Protein AF-A0A0K1PCA7-F1 (afdb_monomer_lite)

Radius of gyration: 17.32 Å; chains: 1; bounding box: 38×46×41 Å

Organism: NCBI:txid1391653

Foldseek 3Di:
DLLVLLVVAPAAQFAKDWDWDWDQDPNDTDIDIDIDGPPPQGRFNDPVGPCVVVLV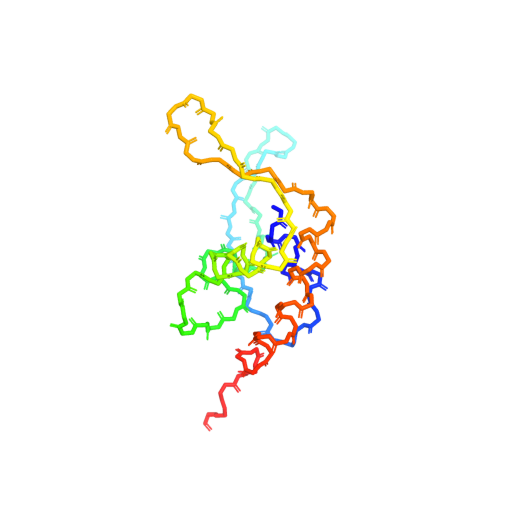VVCVVVVAWDWDDDDNDTDTGGDPVSSSVSSNVVCNPPCRVRNDPDDD

pLDDT: mean 94.97, std 7.23, range [47.28, 98.5]

Secondary structure (DSSP, 8-state):
-HHHHHHHS--TT--EEEEEEEEEETTEEEEEEEEEE-TTT-SS--TTS-HHHHHHHHHHHTT-SEEEEETTEEEEE--HHHHHHHHHHHHHHHTGGGSSPPP-

Sequence (104 aa):
MLHHTEYAADLPYKRAVVYRAPVLAGGLREWVDIEELDSSDGIVKWPGGDYFGILVRDFLEAGFGRRAKVGFADSVLMDANQLHRFGRAWMERELRPYSYPSEG

InterPro domains:
  IPR003679 Aminoglycoside N(3)-acetyltransferase-like [PF02522] (1-92)
  IPR028345 Aminoglycoside 3-N-acetyltransferase-like [SSF110710] (1-94)

Structure (mmCIF, N/CA/C/O backbone):
data_AF-A0A0K1PCA7-F1
#
_entry.id   AF-A0A0K1PCA7-F1
#
loop_
_atom_site.group_PDB
_atom_site.id
_atom_site.type_symbol
_atom_site.label_atom_id
_atom_site.label_alt_id
_atom_site.label_comp_id
_atom_site.label_asym_id
_atom_site.label_entity_id
_atom_site.label_seq_id
_atom_site.pdbx_PDB_ins_code
_atom_site.Cartn_x
_atom_site.Cartn_y
_atom_site.Cartn_z
_atom_site.occupancy
_atom_site.B_iso_or_equiv
_atom_site.auth_seq_id
_atom_site.auth_comp_id
_atom_site.auth_asym_id
_atom_site.auth_atom_id
_atom_site.pdbx_PDB_model_num
ATOM 1 N N . MET A 1 1 ? -3.843 3.808 -1.964 1.00 93.81 1 MET A N 1
ATOM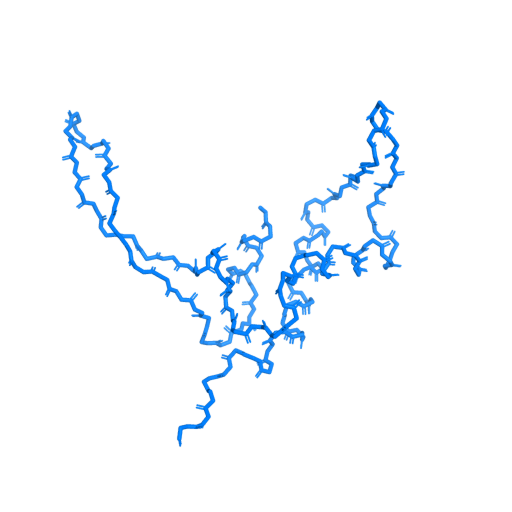 2 C CA . MET A 1 1 ? -4.194 3.014 -3.166 1.00 93.81 1 MET A CA 1
ATOM 3 C C . MET A 1 1 ? -3.678 1.584 -3.043 1.00 93.81 1 MET A C 1
ATOM 5 O O . MET A 1 1 ? -4.511 0.698 -3.012 1.00 93.81 1 MET A O 1
ATOM 9 N N . LEU A 1 2 ? -2.370 1.327 -2.898 1.00 96.81 2 LEU A N 1
ATOM 10 C CA . LEU A 1 2 ? -1.867 -0.057 -2.804 1.00 96.81 2 LEU A CA 1
ATOM 11 C C . LEU A 1 2 ? -2.417 -0.847 -1.604 1.00 96.81 2 LEU A C 1
ATOM 13 O O . LEU A 1 2 ? -2.700 -2.025 -1.773 1.00 96.81 2 LEU A O 1
ATOM 17 N N . HIS A 1 3 ? -2.729 -0.197 -0.477 1.00 97.12 3 HIS A N 1
ATOM 18 C CA . HIS A 1 3 ? -3.481 -0.856 0.600 1.00 97.12 3 HIS A CA 1
ATOM 19 C C . HIS A 1 3 ? -4.852 -1.385 0.154 1.00 97.12 3 HIS A C 1
ATOM 21 O O . HIS A 1 3 ? -5.242 -2.483 0.516 1.00 97.12 3 HIS A O 1
ATOM 27 N N . HIS A 1 4 ? -5.575 -0.679 -0.721 1.00 97.06 4 HIS A N 1
ATOM 28 C CA . HIS A 1 4 ? -6.813 -1.219 -1.297 1.00 97.06 4 HIS A CA 1
ATOM 29 C C . HIS A 1 4 ? -6.546 -2.472 -2.153 1.00 97.06 4 HIS A C 1
ATOM 31 O O . HIS A 1 4 ? -7.335 -3.414 -2.150 1.00 97.06 4 HIS A O 1
ATOM 37 N N . THR A 1 5 ? -5.413 -2.516 -2.855 1.00 97.88 5 THR A N 1
ATOM 38 C CA . THR A 1 5 ? -4.978 -3.709 -3.592 1.00 97.88 5 THR A CA 1
ATOM 39 C C . THR A 1 5 ? -4.690 -4.890 -2.665 1.00 97.88 5 THR A C 1
ATOM 41 O O . THR A 1 5 ? -5.043 -6.01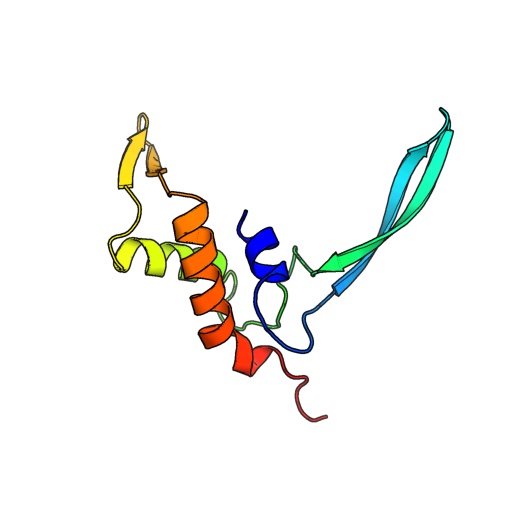2 -3.013 1.00 97.88 5 THR A O 1
ATOM 44 N N . GLU A 1 6 ? -4.135 -4.654 -1.475 1.00 97.62 6 GLU A N 1
ATOM 45 C CA . GLU A 1 6 ? -3.921 -5.700 -0.465 1.00 97.62 6 GLU A CA 1
ATOM 46 C C . GLU A 1 6 ? -5.231 -6.356 -0.032 1.00 97.62 6 GLU A C 1
ATOM 48 O O . GLU A 1 6 ? -5.293 -7.579 0.076 1.00 97.62 6 GLU A O 1
ATOM 53 N N . TYR A 1 7 ? -6.304 -5.576 0.142 1.00 97.44 7 TYR A N 1
ATOM 54 C CA . TYR A 1 7 ? -7.640 -6.123 0.401 1.00 97.44 7 TYR A CA 1
ATOM 55 C C . TYR A 1 7 ? -8.130 -7.006 -0.750 1.00 97.44 7 TYR A C 1
ATOM 57 O O . TYR A 1 7 ? -8.633 -8.101 -0.504 1.00 97.44 7 TYR A O 1
ATOM 65 N N . ALA A 1 8 ? -7.937 -6.566 -1.995 1.00 97.69 8 ALA A N 1
ATOM 66 C CA . ALA A 1 8 ? -8.413 -7.270 -3.185 1.00 97.69 8 ALA A CA 1
ATOM 67 C C . ALA A 1 8 ? -7.576 -8.500 -3.587 1.00 97.69 8 ALA A C 1
ATOM 69 O O . ALA A 1 8 ? -8.075 -9.345 -4.330 1.00 97.69 8 ALA A O 1
ATOM 70 N N . ALA A 1 9 ? -6.316 -8.595 -3.151 1.00 97.69 9 ALA A N 1
ATOM 71 C CA . ALA A 1 9 ? -5.432 -9.714 -3.474 1.00 97.69 9 ALA A CA 1
ATOM 72 C C . ALA A 1 9 ? -5.955 -11.024 -2.880 1.00 97.69 9 ALA A C 1
ATOM 74 O O . ALA A 1 9 ? -6.248 -11.096 -1.693 1.00 97.69 9 ALA A O 1
ATOM 75 N N . ASP A 1 10 ? -6.054 -12.080 -3.673 1.00 97.50 10 ASP A N 1
ATOM 76 C CA . ASP A 1 10 ? -6.451 -13.393 -3.174 1.00 97.50 10 ASP A CA 1
ATOM 77 C C . ASP A 1 10 ? -5.261 -14.093 -2.498 1.00 97.50 10 ASP A C 1
ATOM 79 O O . ASP A 1 10 ? -4.494 -14.827 -3.123 1.00 97.50 10 ASP A O 1
ATOM 83 N N . LEU A 1 11 ? -5.074 -13.802 -1.211 1.00 96.38 11 LEU A N 1
ATOM 84 C CA . LEU A 1 11 ? -4.036 -14.381 -0.362 1.00 96.38 11 LEU A CA 1
ATOM 85 C C . LEU A 1 11 ? -4.680 -14.952 0.908 1.00 96.38 11 LEU A C 1
ATOM 87 O O . LEU A 1 11 ? -5.468 -14.245 1.546 1.00 96.38 11 LEU A O 1
ATOM 91 N N . PRO A 1 12 ? -4.350 -16.193 1.301 1.00 95.00 12 PRO A N 1
ATOM 92 C CA . PRO A 1 12 ? -4.801 -16.746 2.572 1.00 95.00 12 PRO A CA 1
ATOM 93 C C . PRO A 1 12 ? -4.098 -16.061 3.759 1.00 95.00 12 PRO A C 1
ATOM 95 O O . PRO A 1 12 ? -3.060 -15.438 3.586 1.00 95.00 12 PRO A O 1
ATOM 98 N N . TYR A 1 13 ? -4.685 -16.156 4.956 1.00 95.38 13 TYR A N 1
ATOM 99 C CA . TYR A 1 13 ? -4.123 -15.714 6.251 1.00 95.38 13 TYR A CA 1
ATOM 100 C C . TYR A 1 13 ? -3.399 -14.355 6.262 1.00 95.38 13 TYR A C 1
ATOM 102 O O . TYR A 1 13 ? -2.349 -14.196 6.890 1.00 95.38 13 TYR A O 1
ATOM 110 N N . LYS A 1 14 ? -3.975 -13.350 5.594 1.00 96.38 14 LYS A N 1
ATOM 111 C CA . LYS A 1 14 ? -3.472 -11.976 5.680 1.00 96.38 14 LYS A CA 1
ATOM 112 C C . LYS A 1 14 ? -3.487 -11.495 7.128 1.00 96.38 14 LYS A C 1
ATOM 114 O O . LYS A 1 14 ? -4.451 -11.724 7.858 1.00 96.38 14 LYS A O 1
ATOM 119 N N . ARG A 1 15 ? -2.429 -10.794 7.523 1.00 95.94 15 ARG A N 1
ATOM 120 C CA . ARG A 1 15 ? -2.317 -10.160 8.836 1.00 95.94 15 ARG A CA 1
ATOM 121 C C . ARG A 1 15 ? -3.362 -9.060 8.972 1.00 95.94 15 ARG A C 1
ATOM 123 O O . ARG A 1 15 ? -3.488 -8.212 8.089 1.00 95.94 15 ARG A O 1
ATOM 130 N N . ALA A 1 16 ? -4.051 -9.069 10.102 1.00 96.38 16 ALA A N 1
ATOM 131 C CA . ALA A 1 16 ? -4.958 -8.018 10.523 1.00 96.38 16 ALA A CA 1
ATOM 132 C C . ALA A 1 16 ? -4.529 -7.480 11.890 1.00 96.38 16 ALA A C 1
ATOM 134 O O . ALA A 1 16 ? -3.892 -8.184 12.680 1.00 96.38 16 ALA A O 1
ATOM 135 N N . VAL A 1 17 ? -4.887 -6.231 12.153 1.00 96.88 17 VAL A N 1
ATOM 136 C CA . VAL A 1 17 ? -4.705 -5.545 13.427 1.00 96.88 17 VAL A CA 1
ATOM 137 C C . VAL A 1 17 ? -6.066 -5.170 13.989 1.00 96.88 17 VAL A C 1
ATOM 139 O O . VAL A 1 17 ? -6.993 -4.852 13.247 1.00 96.88 17 VAL A O 1
ATOM 142 N N . VAL A 1 18 ? -6.166 -5.191 15.316 1.00 97.50 18 VAL A N 1
ATOM 143 C CA . VAL A 1 18 ? -7.329 -4.685 16.044 1.00 97.50 18 VAL A CA 1
ATOM 144 C C . VAL A 1 18 ? -6.853 -3.596 16.987 1.00 97.50 18 VAL A C 1
ATOM 146 O O . VAL A 1 18 ? -5.926 -3.805 17.772 1.00 97.50 18 VAL A O 1
ATOM 149 N N . TYR A 1 19 ? -7.478 -2.428 16.918 1.00 96.50 19 TYR A N 1
ATOM 150 C CA . TYR A 1 19 ? -7.162 -1.305 17.791 1.00 96.50 19 TYR A CA 1
ATOM 151 C C . TYR A 1 19 ? -8.407 -0.480 18.098 1.00 96.50 19 TYR A C 1
ATOM 153 O O . TYR A 1 19 ? -9.470 -0.668 17.510 1.00 96.50 19 TYR A O 1
ATOM 161 N N . ARG A 1 20 ? -8.273 0.452 19.045 1.00 97.88 20 ARG A N 1
ATOM 162 C CA . ARG A 1 20 ? -9.353 1.355 19.444 1.00 97.88 20 ARG A CA 1
ATOM 163 C C . ARG A 1 20 ? -9.056 2.769 19.008 1.00 97.88 20 ARG A C 1
ATOM 165 O O . ARG A 1 20 ? -7.964 3.273 19.264 1.00 97.88 20 ARG A O 1
ATOM 172 N N . ALA A 1 21 ? -10.049 3.422 18.420 1.00 97.81 21 ALA A N 1
ATOM 173 C CA . ALA A 1 21 ? -9.955 4.823 18.039 1.00 97.81 21 ALA A CA 1
ATOM 174 C C . ALA A 1 21 ? -11.152 5.620 18.575 1.00 97.81 21 ALA A C 1
ATOM 176 O O . ALA A 1 21 ? -12.273 5.102 18.617 1.00 97.81 21 ALA A O 1
ATOM 177 N N . PRO A 1 22 ? -10.937 6.879 18.990 1.00 97.94 22 PRO A N 1
ATOM 178 C CA . PRO A 1 22 ? -12.030 7.763 19.338 1.00 97.94 22 PRO A CA 1
ATOM 179 C C . PRO A 1 22 ? -12.671 8.318 18.058 1.00 97.94 22 PRO A C 1
ATOM 181 O O . PRO A 1 22 ? -11.983 8.878 17.205 1.00 97.94 22 PRO A O 1
ATOM 184 N N . VAL A 1 23 ? -13.991 8.221 17.948 1.00 97.75 23 VAL A N 1
ATOM 185 C CA . VAL A 1 23 ? -14.797 8.815 16.876 1.00 97.75 23 VAL A CA 1
ATOM 186 C C . VAL A 1 23 ? -15.786 9.821 17.459 1.00 97.75 23 VAL A C 1
ATOM 188 O O . VAL A 1 23 ? -16.146 9.753 18.635 1.00 97.75 23 VAL A O 1
ATOM 191 N N . LEU A 1 24 ? -16.215 10.778 16.637 1.00 97.94 24 LEU A N 1
ATOM 192 C CA . LEU A 1 24 ? -17.301 11.688 16.984 1.00 97.94 24 LEU A CA 1
ATOM 193 C C . LEU A 1 24 ? -18.617 11.085 16.489 1.00 97.94 24 LEU A C 1
ATOM 195 O O . LEU A 1 24 ? -18.867 11.054 15.286 1.00 97.94 24 LEU A O 1
ATOM 199 N N . ALA A 1 25 ? -19.457 10.634 17.414 1.00 97.00 25 ALA A N 1
ATOM 200 C CA . ALA A 1 25 ? -20.768 10.065 17.126 1.00 97.00 25 ALA A CA 1
ATOM 201 C C . ALA A 1 25 ? -21.819 10.786 17.977 1.00 97.00 25 ALA A C 1
ATOM 203 O O . ALA A 1 25 ? -21.637 10.985 19.175 1.00 97.00 25 ALA A O 1
ATOM 204 N N . GLY A 1 26 ? -22.879 11.295 17.342 1.00 94.38 26 GLY A N 1
ATOM 205 C CA . GLY A 1 26 ? -23.940 12.024 18.052 1.00 94.38 26 GLY A CA 1
ATOM 206 C C . GLY A 1 26 ? -23.466 13.252 18.850 1.00 94.38 26 GLY A C 1
ATOM 207 O O . GLY A 1 26 ? -24.108 13.629 19.823 1.00 94.38 26 GLY A O 1
ATOM 208 N N . GLY A 1 27 ? -22.337 13.866 18.475 1.00 96.94 27 GLY A N 1
ATOM 209 C CA . GLY A 1 27 ? -21.743 14.991 19.211 1.00 96.94 27 GLY A CA 1
ATOM 210 C C . GLY A 1 27 ? -20.904 14.595 20.434 1.00 96.94 27 GLY A C 1
ATOM 211 O O . GLY A 1 27 ? -20.411 15.476 21.135 1.00 96.94 27 GLY A O 1
ATOM 212 N N . LEU A 1 28 ? -20.703 13.298 20.678 1.00 97.62 28 LEU A N 1
ATOM 213 C CA . LEU A 1 28 ? -19.906 12.764 21.780 1.00 97.62 28 LEU A CA 1
ATOM 214 C C . LEU A 1 28 ? -18.697 11.977 21.262 1.00 97.62 28 LEU A C 1
ATOM 216 O O . LEU A 1 28 ? -18.694 11.454 20.147 1.00 97.62 28 LEU A O 1
ATOM 220 N N . ARG A 1 29 ? -17.648 11.902 22.091 1.00 98.00 29 ARG A N 1
ATOM 221 C CA . ARG A 1 29 ? -16.487 11.045 21.828 1.00 98.00 29 ARG A CA 1
ATOM 222 C C . ARG A 1 29 ? -16.819 9.610 22.222 1.00 98.00 29 ARG A C 1
ATOM 224 O O . ARG A 1 29 ? -16.935 9.323 23.413 1.00 98.00 29 ARG A O 1
ATOM 231 N N . GLU A 1 30 ? -16.848 8.719 21.245 1.00 98.31 30 GLU A N 1
ATOM 232 C CA . GLU A 1 30 ? -17.044 7.282 21.436 1.00 98.31 30 GLU A CA 1
ATOM 233 C C . GLU A 1 30 ? -15.782 6.510 21.050 1.00 98.31 30 GLU A C 1
ATOM 235 O O . GLU A 1 30 ? -15.097 6.874 20.103 1.00 98.31 30 GLU A O 1
ATOM 240 N N . TRP A 1 31 ? -15.445 5.456 21.793 1.00 98.25 31 TRP A N 1
ATOM 241 C CA . TRP A 1 31 ? -14.307 4.589 21.477 1.00 98.25 31 TRP A CA 1
ATOM 242 C C . TRP A 1 31 ? -14.797 3.321 20.794 1.00 98.25 31 TRP A C 1
ATOM 244 O O . TRP A 1 31 ? -15.433 2.495 21.451 1.00 98.25 31 TRP A O 1
ATOM 254 N N . VAL A 1 32 ? -14.446 3.151 19.524 1.00 97.81 32 VAL A N 1
ATOM 255 C CA . VAL A 1 32 ? -14.829 1.983 18.721 1.00 97.81 32 VAL A CA 1
ATOM 256 C C . VAL A 1 32 ? -13.637 1.060 18.513 1.00 97.81 32 VAL A C 1
ATOM 258 O O . VAL A 1 32 ? -12.498 1.529 18.434 1.00 97.81 32 VAL A O 1
ATOM 261 N N . ASP A 1 33 ? -13.909 -0.239 18.439 1.00 98.06 33 ASP A N 1
ATOM 262 C CA . ASP A 1 33 ? -12.941 -1.227 17.971 1.00 98.06 33 ASP A CA 1
ATOM 263 C C . ASP A 1 33 ? -12.917 -1.199 16.436 1.00 98.06 33 ASP A C 1
ATOM 265 O O . ASP A 1 33 ? -13.966 -1.153 15.788 1.00 98.06 33 ASP A O 1
ATOM 269 N N . ILE A 1 34 ? -11.719 -1.195 15.861 1.00 97.31 34 ILE A N 1
ATOM 270 C CA . ILE A 1 34 ? -11.477 -1.239 14.420 1.00 97.31 34 ILE A CA 1
ATOM 271 C C . ILE A 1 34 ? -10.619 -2.465 14.142 1.00 97.31 34 ILE A C 1
ATOM 273 O O . ILE A 1 34 ? -9.570 -2.633 14.762 1.00 97.31 34 ILE A O 1
ATOM 277 N N . GLU A 1 35 ? -11.073 -3.296 13.207 1.00 97.62 35 GLU A N 1
ATOM 278 C CA . GLU A 1 35 ? -10.310 -4.403 12.638 1.00 97.62 35 GLU A CA 1
ATOM 279 C C . GLU A 1 35 ? -10.002 -4.090 11.172 1.00 97.62 35 GLU A C 1
ATOM 281 O O . GLU A 1 35 ? -10.908 -3.803 10.386 1.00 97.62 35 GLU A O 1
ATOM 286 N N . GLU A 1 36 ? -8.725 -4.134 10.805 1.00 96.88 36 GLU A N 1
ATOM 287 C CA . GLU A 1 36 ? -8.266 -3.898 9.437 1.00 96.88 36 GLU A CA 1
ATOM 288 C C . GLU A 1 36 ? -7.036 -4.744 9.106 1.00 96.88 36 GLU A C 1
ATOM 290 O O . GLU A 1 36 ? -6.376 -5.280 9.994 1.00 96.88 36 GLU A O 1
ATOM 295 N N . LEU A 1 37 ? -6.714 -4.875 7.818 1.00 96.88 37 LEU A N 1
ATOM 296 C CA . LEU A 1 37 ? -5.437 -5.453 7.406 1.00 96.88 37 LEU A CA 1
ATOM 297 C C . LEU A 1 37 ? -4.270 -4.624 7.950 1.00 96.88 37 LEU A C 1
ATOM 299 O O . LEU A 1 37 ? -4.349 -3.400 7.999 1.00 96.88 37 LEU A O 1
ATOM 303 N N . ASP A 1 38 ? -3.180 -5.298 8.317 1.00 94.56 38 ASP A N 1
ATOM 304 C CA . ASP A 1 38 ? -1.981 -4.644 8.842 1.00 94.56 38 ASP A CA 1
ATOM 305 C C . ASP A 1 38 ? -1.288 -3.815 7.749 1.00 94.56 38 ASP A C 1
ATOM 307 O O . ASP A 1 38 ? -0.422 -4.293 7.014 1.00 94.56 38 ASP A O 1
ATOM 311 N N . SER A 1 39 ? -1.698 -2.554 7.626 1.00 90.62 39 SER A N 1
ATOM 312 C CA . SER A 1 39 ? -1.142 -1.595 6.674 1.00 90.62 39 SER A CA 1
ATOM 313 C C . SER A 1 39 ? 0.152 -0.939 7.158 1.00 90.62 39 SER A C 1
ATOM 315 O O . SER A 1 39 ? 0.701 -0.105 6.441 1.00 90.62 39 SER A O 1
ATOM 317 N N . SER A 1 40 ? 0.620 -1.264 8.368 1.00 88.94 40 SER A N 1
ATOM 318 C CA . SER A 1 40 ? 1.849 -0.694 8.936 1.00 88.94 40 SER A CA 1
ATOM 319 C C . SER A 1 40 ? 3.042 -1.600 8.659 1.00 88.94 40 SER A C 1
ATOM 321 O O . SER A 1 40 ? 4.020 -1.166 8.056 1.00 88.94 40 SER A O 1
ATOM 323 N N . ASP A 1 41 ? 2.924 -2.875 9.032 1.00 89.00 41 ASP A N 1
ATOM 324 C CA . ASP A 1 41 ? 3.990 -3.873 8.890 1.00 89.00 41 ASP A CA 1
ATOM 325 C C . ASP A 1 41 ? 3.756 -4.830 7.708 1.00 89.00 41 ASP A C 1
ATOM 327 O O . ASP A 1 41 ? 4.496 -5.805 7.532 1.00 89.00 41 ASP A O 1
ATOM 331 N N . GLY A 1 42 ? 2.710 -4.579 6.921 1.00 92.50 42 GLY A N 1
ATOM 332 C CA . GLY A 1 42 ? 2.337 -5.349 5.744 1.00 92.50 42 GLY A CA 1
ATOM 333 C C . GLY A 1 42 ? 1.480 -6.578 6.046 1.00 92.50 42 GLY A C 1
ATOM 334 O O . GLY A 1 42 ? 1.539 -7.198 7.114 1.00 92.50 42 GLY A O 1
ATOM 335 N N . ILE A 1 43 ? 0.714 -6.990 5.033 1.00 95.44 43 ILE A N 1
ATOM 336 C CA . ILE A 1 43 ? -0.302 -8.045 5.154 1.00 95.44 43 ILE A CA 1
ATOM 337 C C . ILE A 1 43 ? 0.267 -9.466 5.252 1.00 95.44 43 ILE A C 1
ATOM 339 O O . ILE A 1 43 ? -0.475 -10.411 5.511 1.00 95.44 43 ILE A O 1
ATOM 343 N N . VAL A 1 44 ? 1.579 -9.632 5.074 1.00 94.94 44 VAL A N 1
ATOM 344 C CA . VAL A 1 44 ? 2.334 -10.878 5.278 1.00 94.94 44 VAL A CA 1
ATOM 345 C C . VAL A 1 44 ? 3.689 -10.555 5.911 1.00 94.94 44 VAL A C 1
ATOM 347 O O . VAL A 1 44 ? 4.160 -9.421 5.835 1.00 94.94 44 VAL A O 1
ATOM 350 N N . LYS A 1 45 ? 4.361 -11.544 6.513 1.00 91.88 45 LYS A N 1
ATOM 351 C CA . LYS A 1 45 ? 5.751 -11.377 6.971 1.00 91.88 45 LYS A CA 1
ATOM 352 C C . LYS A 1 45 ? 6.710 -11.529 5.790 1.00 91.88 45 LYS A C 1
ATOM 354 O O . LYS A 1 45 ? 7.220 -12.615 5.527 1.00 91.88 45 LYS A O 1
ATOM 359 N N . TRP A 1 46 ? 6.931 -10.437 5.066 1.00 90.69 46 TRP A N 1
ATOM 360 C CA . TRP A 1 46 ? 7.820 -10.410 3.908 1.00 90.69 46 TRP A CA 1
ATOM 361 C C . TRP A 1 46 ? 9.269 -10.074 4.312 1.00 90.69 46 TRP A C 1
ATOM 363 O O . TRP A 1 46 ? 9.500 -9.040 4.940 1.00 90.69 46 TRP A O 1
ATOM 373 N N . PRO A 1 47 ? 10.275 -10.890 3.943 1.00 89.38 47 PRO A N 1
ATOM 374 C CA . PRO A 1 47 ? 11.668 -10.647 4.331 1.00 89.38 47 PRO A CA 1
ATOM 375 C C . PRO A 1 47 ? 12.336 -9.512 3.543 1.00 89.38 47 PRO A C 1
ATOM 377 O O . PRO A 1 47 ? 13.340 -8.966 3.990 1.00 89.38 47 PRO A O 1
ATOM 380 N N . GLY A 1 48 ? 11.807 -9.145 2.373 1.00 85.44 48 GLY A N 1
ATOM 381 C CA . GLY A 1 48 ? 12.386 -8.114 1.506 1.00 85.44 48 GLY A CA 1
ATOM 382 C C . GLY A 1 48 ? 12.042 -6.672 1.897 1.00 85.44 48 GLY A C 1
ATOM 383 O O . GLY A 1 48 ? 12.224 -5.782 1.071 1.00 85.44 48 GLY A O 1
ATOM 384 N N . GLY A 1 49 ? 11.533 -6.433 3.111 1.00 86.69 49 GLY A N 1
ATOM 385 C CA . GLY A 1 49 ? 11.170 -5.100 3.599 1.00 86.69 49 GLY A CA 1
ATOM 386 C C . GLY A 1 49 ? 9.897 -4.548 2.950 1.00 86.69 49 GLY A C 1
ATOM 387 O O . GLY A 1 49 ? 8.906 -5.263 2.820 1.00 86.69 49 GLY A O 1
ATOM 388 N N . ASP A 1 50 ? 9.921 -3.277 2.546 1.00 88.56 50 ASP A N 1
ATOM 389 C CA . ASP A 1 50 ? 8.791 -2.633 1.867 1.00 88.56 50 ASP A CA 1
ATOM 390 C C . ASP A 1 50 ? 8.598 -3.197 0.446 1.00 88.56 50 ASP A C 1
ATOM 392 O O . ASP A 1 50 ? 9.273 -2.807 -0.515 1.00 88.56 50 ASP A O 1
ATOM 396 N N . TYR A 1 51 ? 7.642 -4.116 0.301 1.00 95.12 51 TYR A N 1
ATOM 397 C CA . TYR A 1 51 ? 7.295 -4.688 -0.997 1.00 95.12 51 TYR A CA 1
ATOM 398 C C . TYR A 1 51 ? 6.576 -3.700 -1.922 1.00 95.12 51 TYR A C 1
ATOM 400 O O . TYR A 1 51 ? 6.543 -3.955 -3.125 1.00 95.12 51 TYR A O 1
ATOM 408 N N . PHE A 1 52 ? 6.042 -2.565 -1.447 1.00 96.06 52 PHE A N 1
ATOM 409 C CA . PHE A 1 52 ? 5.469 -1.564 -2.354 1.00 96.06 52 PHE A CA 1
ATOM 410 C C . PHE A 1 52 ? 6.539 -0.922 -3.227 1.00 96.06 52 PHE A C 1
ATOM 412 O O . PHE A 1 52 ? 6.307 -0.743 -4.423 1.00 96.06 52 PHE A O 1
ATOM 419 N N . GLY A 1 53 ? 7.719 -0.627 -2.675 1.00 95.38 53 GLY A N 1
ATOM 420 C CA . GLY A 1 53 ? 8.843 -0.115 -3.459 1.00 95.38 53 GLY A CA 1
ATOM 421 C C . GLY A 1 53 ? 9.254 -1.077 -4.580 1.00 95.38 53 GLY A C 1
ATOM 422 O O . GLY A 1 53 ? 9.447 -0.658 -5.723 1.00 95.38 53 GLY A O 1
ATOM 423 N N . ILE A 1 54 ? 9.314 -2.375 -4.271 1.00 96.31 54 ILE A N 1
ATOM 424 C CA . ILE A 1 54 ? 9.622 -3.450 -5.228 1.00 96.31 54 ILE A CA 1
ATOM 425 C C . ILE A 1 54 ? 8.525 -3.547 -6.298 1.00 96.31 54 ILE A C 1
ATOM 427 O O . ILE A 1 54 ? 8.821 -3.482 -7.487 1.00 96.31 54 ILE A O 1
ATOM 431 N N . LEU A 1 55 ? 7.257 -3.606 -5.887 1.00 97.56 55 LEU A N 1
ATOM 432 C CA . LEU A 1 55 ? 6.103 -3.668 -6.785 1.00 97.56 55 LEU A CA 1
ATOM 433 C C . LEU A 1 55 ? 6.056 -2.468 -7.739 1.00 97.56 55 LEU A C 1
ATOM 435 O O . LEU A 1 55 ? 5.846 -2.644 -8.937 1.00 97.56 55 LEU A O 1
ATOM 439 N N . VAL A 1 56 ? 6.255 -1.246 -7.232 1.00 97.44 56 VAL A N 1
ATOM 440 C CA . VAL A 1 56 ? 6.249 -0.023 -8.053 1.00 97.44 56 VAL A CA 1
ATOM 441 C C . VAL A 1 56 ? 7.432 -0.007 -9.015 1.00 97.44 56 VAL A C 1
ATOM 443 O O . VAL A 1 56 ? 7.266 0.390 -10.169 1.00 97.44 56 VAL A O 1
ATOM 446 N N . ARG A 1 57 ? 8.615 -0.458 -8.587 1.00 96.12 57 ARG A N 1
ATOM 447 C CA . ARG A 1 57 ? 9.763 -0.608 -9.486 1.00 96.12 57 ARG A CA 1
ATOM 448 C C . ARG A 1 57 ? 9.429 -1.570 -10.626 1.00 96.12 57 ARG A C 1
ATOM 450 O O . ARG A 1 57 ? 9.557 -1.171 -11.780 1.00 96.12 57 ARG A O 1
ATOM 457 N N . ASP A 1 58 ? 8.934 -2.763 -10.310 1.00 97.38 58 ASP A N 1
ATOM 458 C CA . ASP A 1 58 ? 8.585 -3.787 -11.299 1.00 97.38 58 ASP A CA 1
ATOM 459 C C . ASP A 1 58 ? 7.469 -3.301 -12.246 1.00 97.38 58 ASP A C 1
ATOM 461 O O . ASP A 1 58 ? 7.514 -3.548 -13.450 1.00 97.38 58 ASP A O 1
ATOM 465 N N . PHE A 1 59 ? 6.491 -2.543 -11.734 1.00 98.38 59 PHE A N 1
ATOM 466 C CA . PHE A 1 59 ? 5.447 -1.900 -12.541 1.00 98.38 59 PHE A CA 1
ATOM 467 C C . PHE A 1 59 ? 6.037 -0.931 -13.573 1.00 98.38 59 PHE A C 1
ATOM 469 O O . PHE A 1 59 ? 5.652 -0.945 -14.743 1.00 98.38 59 PHE A O 1
ATOM 476 N N . LEU A 1 60 ? 6.987 -0.092 -13.156 1.00 97.75 60 LEU A N 1
ATOM 477 C CA . LEU A 1 60 ? 7.632 0.865 -14.051 1.00 97.75 60 LEU A CA 1
ATOM 478 C C . LEU A 1 60 ? 8.611 0.183 -15.024 1.00 97.75 60 LEU A C 1
ATOM 480 O O . LEU A 1 60 ? 8.757 0.645 -16.153 1.00 97.75 60 LEU A O 1
ATOM 484 N N . GLU A 1 61 ? 9.296 -0.885 -14.607 1.00 97.50 61 GLU A N 1
ATOM 485 C CA . GLU A 1 61 ? 10.186 -1.693 -15.460 1.00 97.50 61 GLU A CA 1
ATOM 486 C C . GLU A 1 61 ? 9.412 -2.491 -16.515 1.00 97.50 61 GLU A C 1
ATOM 488 O O . GLU A 1 61 ? 9.879 -2.631 -17.643 1.00 97.50 61 GLU A O 1
ATOM 493 N N . ALA A 1 62 ? 8.181 -2.907 -16.203 1.00 97.31 62 ALA A N 1
ATOM 494 C CA . ALA A 1 62 ? 7.240 -3.479 -17.166 1.00 97.31 62 ALA A CA 1
ATOM 495 C C . ALA A 1 62 ? 6.712 -2.455 -18.198 1.00 97.31 62 ALA A C 1
ATOM 497 O O . ALA A 1 62 ? 5.880 -2.795 -19.040 1.00 97.31 62 ALA A O 1
ATOM 498 N N . GLY A 1 63 ? 7.185 -1.204 -18.152 1.00 97.19 63 GLY A N 1
ATOM 499 C CA . GLY A 1 63 ? 6.859 -0.155 -19.117 1.00 97.19 63 GLY A CA 1
ATOM 500 C C . GLY A 1 63 ? 5.573 0.612 -18.811 1.00 97.19 63 GLY A C 1
ATOM 501 O O . GLY A 1 63 ? 5.119 1.391 -19.650 1.00 97.19 63 GLY A O 1
ATOM 502 N N . PHE A 1 64 ? 4.976 0.421 -17.631 1.00 97.25 64 PHE A N 1
ATOM 503 C CA . PHE A 1 64 ? 3.818 1.203 -17.212 1.00 97.25 64 PHE A CA 1
ATOM 504 C C . PHE A 1 64 ? 4.217 2.538 -16.568 1.00 97.25 64 PHE A C 1
ATOM 506 O O . PHE A 1 64 ? 5.346 2.748 -16.125 1.00 97.25 64 PHE A O 1
ATOM 513 N N . GLY A 1 65 ? 3.247 3.452 -16.483 1.00 96.12 65 GLY A N 1
ATOM 514 C CA . GLY A 1 65 ? 3.442 4.781 -15.907 1.00 96.12 65 GLY A CA 1
ATOM 515 C C . GLY A 1 65 ? 4.294 5.712 -16.775 1.00 96.12 65 GLY A C 1
ATOM 516 O O . G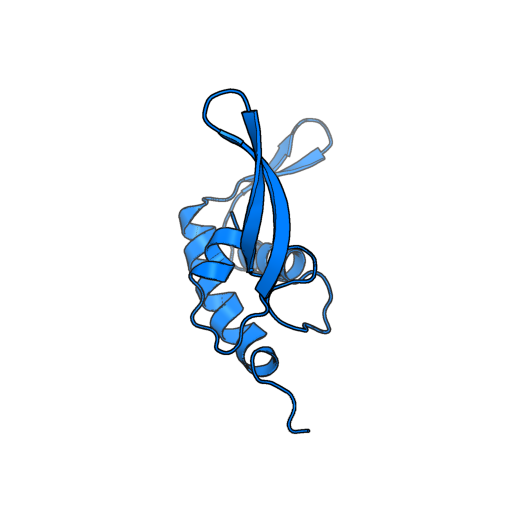LY A 1 65 ? 4.687 5.400 -17.897 1.00 96.12 65 GLY A O 1
ATOM 517 N N . ARG A 1 66 ? 4.540 6.917 -16.264 1.00 97.31 66 ARG A N 1
ATOM 518 C CA . ARG A 1 66 ? 5.381 7.936 -16.904 1.00 97.31 66 ARG A CA 1
ATOM 519 C C . ARG A 1 66 ? 6.352 8.501 -15.885 1.00 97.31 66 ARG A C 1
ATOM 521 O O . ARG A 1 66 ? 5.946 8.802 -14.766 1.00 97.31 66 ARG A O 1
ATOM 528 N N . ARG A 1 67 ? 7.610 8.677 -16.284 1.00 96.88 67 ARG A N 1
ATOM 529 C CA . ARG A 1 67 ? 8.662 9.288 -15.463 1.00 96.88 67 ARG A CA 1
ATOM 530 C C . ARG A 1 67 ? 8.987 10.672 -16.015 1.00 96.88 67 ARG A C 1
ATOM 532 O O . ARG A 1 67 ? 9.154 10.818 -17.224 1.00 96.88 67 ARG A O 1
ATOM 539 N N . ALA A 1 68 ? 9.057 11.675 -15.149 1.00 97.44 68 ALA A N 1
ATOM 540 C CA . ALA A 1 68 ? 9.413 13.044 -15.514 1.00 97.44 68 ALA A CA 1
ATOM 541 C C . ALA A 1 68 ? 9.939 13.809 -14.292 1.00 97.44 68 ALA A C 1
ATOM 543 O O . ALA A 1 68 ? 9.835 13.337 -13.162 1.00 97.44 68 ALA A O 1
ATOM 544 N N . LYS A 1 69 ? 10.471 15.014 -14.510 1.00 98.19 69 LYS A N 1
ATOM 545 C CA . LYS A 1 69 ? 10.772 15.953 -13.426 1.00 98.19 69 LYS A CA 1
ATOM 546 C C . LYS A 1 69 ? 9.552 16.821 -13.122 1.00 98.19 69 LYS A C 1
ATOM 548 O O . LYS A 1 69 ? 8.915 17.332 -14.040 1.00 98.19 69 LYS A O 1
ATOM 553 N N . VAL A 1 70 ? 9.273 17.036 -11.841 1.00 98.12 70 VAL A N 1
ATOM 554 C CA . VAL A 1 70 ? 8.392 18.112 -11.364 1.00 98.12 70 VAL A CA 1
ATOM 555 C C . VAL A 1 70 ? 9.263 19.056 -10.539 1.00 98.12 70 VAL A C 1
ATOM 557 O O . VAL A 1 70 ? 9.717 18.713 -9.448 1.00 98.12 70 VAL A O 1
ATOM 560 N N . GLY A 1 71 ? 9.594 20.219 -11.108 1.00 96.81 71 GLY A N 1
ATOM 561 C CA . GLY A 1 71 ? 10.694 21.042 -10.598 1.00 96.81 71 GLY A CA 1
ATOM 562 C C . GLY A 1 71 ? 12.020 20.276 -10.677 1.00 96.81 71 GLY A C 1
ATOM 563 O O . GLY A 1 71 ? 12.399 19.808 -11.749 1.00 96.81 71 GLY A O 1
ATOM 564 N N . PHE A 1 72 ? 12.706 20.111 -9.543 1.00 97.44 72 PHE A N 1
ATOM 565 C CA . PHE A 1 72 ? 13.954 19.336 -9.457 1.00 97.44 72 PHE A CA 1
ATOM 566 C C . PHE A 1 72 ? 13.754 17.862 -9.047 1.00 97.44 72 PHE A C 1
ATOM 568 O O . PHE A 1 72 ? 14.696 17.069 -9.129 1.00 97.44 72 PHE A O 1
ATOM 575 N N . ALA A 1 73 ? 12.541 17.470 -8.643 1.00 98.19 73 ALA A N 1
ATOM 576 C CA . ALA A 1 73 ? 12.254 16.131 -8.133 1.00 98.19 73 ALA A CA 1
ATOM 577 C C . ALA A 1 73 ? 11.963 15.130 -9.261 1.00 98.19 73 ALA A C 1
ATOM 579 O O . ALA A 1 73 ? 11.164 15.415 -10.157 1.00 98.19 73 ALA A O 1
ATOM 580 N N . ASP A 1 74 ? 12.564 13.938 -9.193 1.00 97.69 74 ASP A N 1
ATOM 581 C CA . ASP A 1 74 ? 12.143 12.796 -10.013 1.00 97.69 74 ASP A CA 1
ATOM 582 C C . ASP A 1 74 ? 10.750 12.351 -9.585 1.00 97.69 74 ASP A C 1
ATOM 584 O O . ASP A 1 74 ? 10.493 12.095 -8.412 1.00 97.69 74 ASP A O 1
ATOM 588 N N . SER A 1 75 ? 9.831 12.314 -10.542 1.00 97.81 75 SER A N 1
ATOM 589 C CA . SER A 1 75 ? 8.415 12.074 -10.303 1.00 97.81 75 SER A CA 1
ATOM 590 C C . SER A 1 75 ? 7.886 10.999 -11.238 1.00 97.81 75 SER A C 1
ATOM 592 O O . SER A 1 75 ? 8.324 10.856 -12.384 1.00 97.81 75 SER A O 1
ATOM 594 N N . VAL A 1 76 ? 6.902 10.254 -10.741 1.00 97.75 76 VAL A N 1
ATOM 595 C CA . VAL A 1 76 ? 6.205 9.221 -11.502 1.00 97.75 76 VAL A CA 1
ATOM 596 C C . VAL A 1 76 ? 4.708 9.490 -11.492 1.00 97.75 76 VAL A C 1
ATOM 598 O O . VAL A 1 76 ? 4.125 9.781 -10.450 1.00 97.75 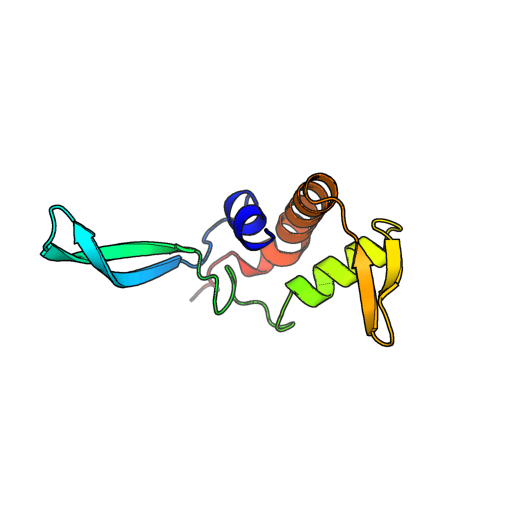76 VAL A O 1
ATOM 601 N N . LEU A 1 77 ? 4.083 9.391 -12.662 1.00 98.06 77 LEU A N 1
ATOM 602 C CA . LEU A 1 77 ? 2.633 9.395 -12.808 1.00 98.06 77 LEU A CA 1
ATOM 603 C C . LEU A 1 77 ? 2.187 7.987 -13.193 1.00 98.06 77 LEU A C 1
ATOM 605 O O . LEU A 1 77 ? 2.639 7.441 -14.200 1.00 98.06 77 LEU A O 1
ATOM 609 N N . MET A 1 78 ? 1.301 7.408 -12.389 1.00 98.12 78 MET A N 1
ATOM 610 C CA . MET A 1 78 ? 0.815 6.041 -12.556 1.00 98.12 78 MET A CA 1
ATOM 611 C C . MET A 1 78 ? -0.708 6.048 -12.661 1.00 98.12 78 MET A C 1
ATOM 613 O O . MET A 1 78 ? -1.380 6.712 -11.873 1.00 98.12 78 MET A O 1
ATOM 617 N N . ASP A 1 79 ? -1.251 5.298 -13.619 1.00 98.25 79 ASP A N 1
ATOM 618 C CA . ASP A 1 79 ? -2.690 5.053 -13.683 1.00 98.25 79 ASP A CA 1
ATOM 619 C C . ASP A 1 79 ? -3.102 4.133 -12.526 1.00 98.25 79 ASP A C 1
ATOM 621 O O . ASP A 1 79 ? -2.548 3.045 -12.351 1.00 98.25 79 ASP A O 1
ATOM 625 N N . ALA A 1 80 ? -4.069 4.575 -11.721 1.00 98.00 80 ALA A N 1
ATOM 626 C CA . ALA A 1 80 ? -4.458 3.868 -10.505 1.00 98.00 80 ALA A CA 1
ATOM 627 C C . ALA A 1 80 ? -5.055 2.482 -10.793 1.00 98.00 80 ALA A C 1
ATOM 629 O O . ALA A 1 80 ? -4.810 1.545 -10.038 1.00 98.00 80 ALA A O 1
ATOM 630 N N . ASN A 1 81 ? -5.805 2.329 -11.888 1.00 98.12 81 ASN A N 1
ATOM 631 C CA . ASN A 1 81 ? -6.447 1.064 -12.234 1.00 98.12 81 ASN A CA 1
ATOM 632 C C . ASN A 1 81 ? -5.426 0.063 -12.804 1.00 98.12 81 ASN A C 1
ATOM 634 O O . ASN A 1 81 ? -5.425 -1.108 -12.427 1.00 98.12 81 ASN A O 1
ATOM 638 N N . GLN A 1 82 ? -4.503 0.519 -13.656 1.00 98.06 82 GLN A N 1
ATOM 639 C CA . GLN A 1 82 ? -3.373 -0.295 -14.109 1.00 98.06 82 GLN A CA 1
ATOM 640 C C . GLN A 1 82 ? -2.510 -0.748 -12.931 1.00 98.06 82 GLN A C 1
ATOM 642 O O . GLN A 1 82 ? -2.206 -1.937 -12.837 1.00 98.06 82 GLN A O 1
ATOM 647 N N . LEU A 1 83 ? -2.172 0.163 -12.014 1.00 98.44 83 LEU A N 1
ATOM 648 C CA . LEU A 1 83 ? -1.372 -0.164 -10.836 1.00 98.44 83 LEU A CA 1
ATOM 649 C C . LEU A 1 83 ? -2.112 -1.124 -9.895 1.00 98.44 83 LEU A C 1
ATOM 651 O O . LEU A 1 83 ? -1.496 -2.044 -9.368 1.00 98.44 83 LEU A O 1
ATOM 655 N N . HIS A 1 84 ? -3.426 -0.967 -9.720 1.00 98.50 84 HIS A N 1
ATOM 656 C CA . HIS A 1 84 ? -4.235 -1.895 -8.931 1.00 98.50 84 HIS A CA 1
ATOM 657 C C . HIS A 1 84 ? -4.237 -3.309 -9.529 1.00 98.50 84 HIS A C 1
ATOM 659 O O . HIS A 1 84 ? -3.930 -4.271 -8.827 1.00 98.50 84 HIS A O 1
ATOM 665 N N . ARG A 1 85 ? -4.515 -3.448 -10.834 1.00 98.31 85 ARG A N 1
ATOM 666 C CA . ARG A 1 85 ? -4.519 -4.758 -11.510 1.00 98.31 85 ARG A CA 1
ATOM 667 C C . ARG A 1 85 ? -3.145 -5.422 -11.492 1.00 98.31 85 ARG A C 1
ATOM 669 O O . ARG A 1 85 ? -3.051 -6.606 -11.182 1.00 98.31 85 ARG A O 1
ATOM 676 N N . PHE A 1 86 ? -2.094 -4.663 -11.808 1.00 98.50 86 PHE A N 1
ATOM 677 C CA . PHE A 1 86 ? -0.723 -5.167 -11.766 1.00 98.50 86 PHE A CA 1
ATOM 678 C C . PHE A 1 86 ? -0.343 -5.580 -10.346 1.00 98.50 86 PHE A C 1
ATOM 680 O O . PHE A 1 86 ? 0.124 -6.694 -10.135 1.00 98.50 86 PHE A O 1
ATOM 687 N N . GLY A 1 87 ? -0.592 -4.704 -9.372 1.00 98.38 87 GLY A N 1
ATOM 688 C CA . GLY A 1 87 ? -0.242 -4.941 -7.981 1.00 98.38 87 GLY A CA 1
ATOM 689 C C . GLY A 1 87 ? -0.949 -6.157 -7.400 1.00 98.38 87 GLY A C 1
ATOM 690 O O . GLY A 1 87 ? -0.319 -6.931 -6.693 1.00 98.38 87 GLY A O 1
ATOM 691 N N . ARG A 1 88 ? -2.216 -6.388 -7.760 1.00 98.38 88 ARG A N 1
ATOM 692 C CA . ARG A 1 88 ? -2.957 -7.577 -7.332 1.00 98.38 88 ARG A CA 1
ATOM 693 C C . ARG A 1 88 ? -2.281 -8.858 -7.821 1.00 98.38 88 ARG A C 1
ATOM 695 O O . ARG A 1 88 ? -1.949 -9.719 -7.013 1.00 98.38 88 ARG A O 1
ATOM 702 N N . ALA A 1 89 ? -2.027 -8.951 -9.127 1.00 98.38 89 ALA A N 1
ATOM 703 C CA . ALA A 1 89 ? -1.374 -10.115 -9.724 1.00 98.38 89 ALA A CA 1
ATOM 704 C C . ALA A 1 89 ? 0.060 -10.309 -9.204 1.00 98.38 89 ALA A C 1
ATOM 706 O O . ALA A 1 89 ? 0.520 -11.437 -9.040 1.00 98.38 89 ALA A O 1
ATOM 707 N N . TRP A 1 90 ? 0.771 -9.211 -8.941 1.00 98.38 90 TRP A N 1
ATOM 708 C CA . TRP A 1 90 ? 2.097 -9.234 -8.335 1.00 98.38 90 TRP A CA 1
ATOM 709 C C . TRP A 1 90 ? 2.034 -9.796 -6.908 1.00 98.38 90 TRP A C 1
ATOM 711 O O . TRP A 1 90 ? 2.723 -10.764 -6.611 1.00 98.38 90 TRP A O 1
ATOM 721 N N . MET A 1 91 ? 1.149 -9.275 -6.052 1.00 97.81 91 MET A N 1
ATOM 722 C CA . MET A 1 91 ? 1.006 -9.723 -4.661 1.00 97.81 91 MET A CA 1
ATOM 723 C C . MET A 1 91 ? 0.584 -11.193 -4.571 1.00 97.81 91 MET A C 1
ATOM 725 O O . MET A 1 91 ? 1.174 -11.954 -3.812 1.00 97.81 91 MET A O 1
ATOM 729 N N . GLU A 1 92 ? -0.395 -11.619 -5.371 1.00 97.75 92 GLU A N 1
ATOM 730 C CA . GLU A 1 92 ? -0.871 -13.011 -5.404 1.00 97.75 92 GLU A CA 1
ATOM 731 C C . GLU A 1 92 ? 0.207 -14.013 -5.840 1.00 97.75 92 GLU A C 1
ATOM 733 O O . GLU A 1 92 ? 0.124 -15.192 -5.485 1.00 97.75 92 GLU A O 1
ATOM 738 N N . ARG A 1 93 ? 1.202 -13.558 -6.610 1.00 97.12 93 ARG A N 1
ATOM 739 C CA . ARG A 1 93 ? 2.334 -14.367 -7.067 1.00 97.12 93 ARG A CA 1
ATOM 740 C C . ARG A 1 93 ? 3.480 -14.358 -6.059 1.00 97.12 93 ARG A C 1
ATOM 742 O O . ARG A 1 93 ? 3.929 -15.424 -5.656 1.00 97.12 93 ARG A O 1
ATOM 749 N N . GLU A 1 94 ? 3.935 -13.174 -5.655 1.00 96.75 94 GLU A N 1
ATOM 750 C CA . GLU A 1 94 ? 5.136 -13.018 -4.829 1.00 96.75 94 GLU A CA 1
ATOM 751 C C . GLU A 1 94 ? 4.859 -13.288 -3.346 1.00 96.75 94 GLU A C 1
ATOM 753 O O . GLU A 1 94 ? 5.654 -13.942 -2.683 1.00 96.75 94 GLU A O 1
ATOM 758 N N . LEU A 1 95 ? 3.719 -12.835 -2.808 1.00 96.19 95 LEU A N 1
ATOM 759 C CA . LEU A 1 95 ? 3.444 -12.891 -1.365 1.00 96.19 95 LEU A CA 1
ATOM 760 C C . LEU A 1 95 ? 2.793 -14.203 -0.914 1.00 96.19 95 LEU A C 1
ATOM 762 O O . LEU A 1 95 ? 2.817 -14.516 0.274 1.00 96.19 95 LEU A O 1
A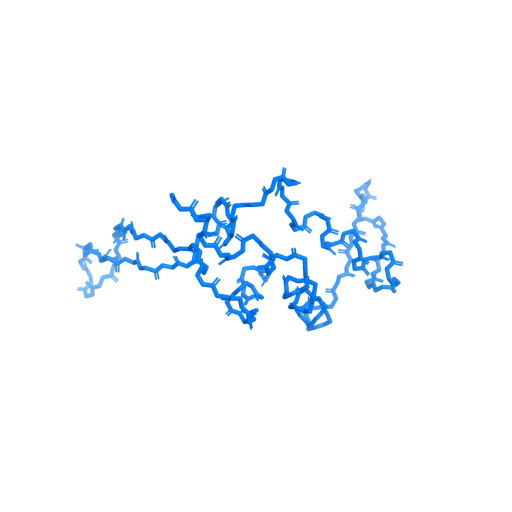TOM 766 N N . ARG A 1 96 ? 2.230 -14.991 -1.836 1.00 95.50 96 ARG A N 1
ATOM 767 C CA . ARG A 1 96 ? 1.519 -16.244 -1.519 1.00 95.50 96 ARG A CA 1
ATOM 768 C C . ARG A 1 96 ? 2.345 -17.266 -0.727 1.00 95.50 96 ARG A C 1
ATOM 770 O O . ARG A 1 96 ? 1.780 -17.883 0.170 1.00 95.50 96 ARG A O 1
ATOM 777 N N . PRO A 1 97 ? 3.655 -17.456 -0.965 1.00 94.06 97 PRO A N 1
ATOM 778 C CA . PRO A 1 97 ? 4.466 -18.335 -0.119 1.00 94.06 97 PRO A CA 1
ATOM 779 C C . PRO A 1 97 ? 4.584 -17.859 1.340 1.00 94.06 97 PRO A C 1
ATOM 781 O O . PRO A 1 97 ? 4.797 -18.671 2.232 1.00 94.06 97 PRO A O 1
ATOM 784 N N . TYR A 1 98 ? 4.423 -16.557 1.589 1.00 94.25 98 TYR A N 1
ATOM 785 C CA . TYR A 1 98 ? 4.583 -15.914 2.902 1.00 94.25 98 TYR A CA 1
ATOM 786 C C . TYR A 1 98 ? 3.254 -15.680 3.619 1.00 94.25 98 TYR A C 1
ATOM 788 O O . TYR A 1 98 ? 3.227 -15.196 4.750 1.00 94.25 98 TYR A O 1
ATOM 796 N N . SER A 1 99 ? 2.148 -15.994 2.950 1.00 92.75 99 SER A N 1
ATOM 797 C CA . SER A 1 99 ? 0.801 -15.814 3.467 1.00 92.75 99 SER A CA 1
ATOM 798 C C . SER A 1 99 ? 0.295 -17.050 4.213 1.00 92.75 99 SER A C 1
ATOM 800 O O . SER A 1 99 ? -0.850 -17.072 4.636 1.00 92.75 99 SER A O 1
ATOM 802 N N . TYR A 1 100 ? 1.102 -18.104 4.349 1.00 89.38 100 TYR A N 1
ATOM 803 C CA . TYR A 1 100 ? 0.776 -19.255 5.185 1.00 89.38 100 TYR A CA 1
ATOM 804 C C . TYR A 1 100 ? 1.492 -19.139 6.530 1.00 89.38 100 TYR A C 1
ATOM 806 O O . TYR A 1 100 ? 2.643 -18.694 6.574 1.00 89.38 100 TYR A O 1
ATOM 814 N N . PRO A 1 101 ? 0.846 -19.541 7.634 1.00 77.62 101 PRO A N 1
ATOM 815 C CA . PRO A 1 101 ? 1.549 -19.689 8.896 1.00 77.62 101 PRO A CA 1
ATOM 816 C C . PRO A 1 101 ? 2.680 -20.708 8.713 1.00 77.62 101 PRO A C 1
ATOM 818 O O . PRO A 1 101 ? 2.476 -21.767 8.122 1.00 77.62 101 PRO A O 1
ATOM 821 N N . SER A 1 102 ? 3.879 -20.378 9.196 1.00 67.25 102 SER A N 1
ATOM 822 C CA . SER A 1 102 ? 4.967 -21.351 9.302 1.00 67.25 102 SER A CA 1
ATOM 823 C C . SER A 1 102 ? 4.473 -22.528 10.140 1.00 67.25 102 SER A C 1
ATOM 825 O O . SER A 1 102 ? 3.947 -22.284 11.229 1.00 67.25 102 SER A O 1
ATOM 827 N N . GLU A 1 103 ? 4.616 -23.762 9.642 1.00 60.75 103 GLU A N 1
ATOM 828 C CA . GLU A 1 103 ? 4.360 -24.959 10.450 1.00 60.75 103 GLU A CA 1
ATOM 829 C C . GLU A 1 103 ? 5.134 -24.821 11.768 1.00 60.75 103 GLU A C 1
ATOM 831 O O . GLU A 1 103 ? 6.335 -24.536 11.762 1.00 60.75 103 GLU A O 1
ATOM 836 N N . GLY A 1 104 ? 4.392 -24.866 12.876 1.00 47.28 104 GLY A N 1
ATOM 837 C CA . GLY A 1 104 ? 4.925 -24.738 14.231 1.00 47.28 104 GLY A CA 1
ATOM 838 C C . GLY A 1 104 ? 5.581 -26.015 14.721 1.00 47.28 104 GLY A C 1
ATOM 839 O O . GLY A 1 104 ? 5.192 -27.101 14.237 1.00 47.28 104 GLY A O 1
#